Protein AF-A0A530LJX9-F1 (afdb_monomer_lite)

Sequence (49 aa):
MTALTPDSARKFILDNTALTAPPHVPEIRLHLADEAHDLWQRTEDELTE

Structure (mmCIF, N/CA/C/O backbone):
data_AF-A0A530LJX9-F1
#
_entry.id   AF-A0A530LJX9-F1
#
loop_
_atom_site.group_PDB
_atom_site.id
_atom_site.type_symbol
_atom_site.label_atom_id
_atom_site.label_alt_id
_atom_site.label_comp_id
_atom_site.label_asym_id
_atom_site.label_entity_id
_atom_site.label_seq_id
_atom_site.pdbx_PDB_ins_code
_atom_site.Cartn_x
_atom_site.Cartn_y
_atom_site.Cartn_z
_atom_site.occupancy
_atom_site.B_iso_or_equiv
_atom_site.auth_seq_id
_atom_site.auth_comp_id
_atom_site.auth_asym_id
_atom_site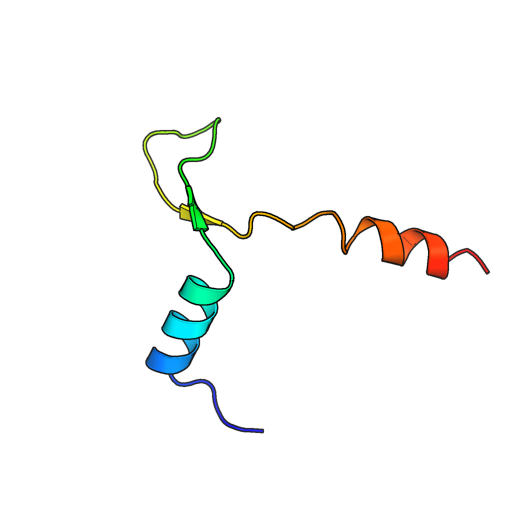.auth_atom_id
_atom_site.pdbx_PDB_model_num
ATOM 1 N N . MET A 1 1 ? 23.238 -4.498 11.711 1.00 49.41 1 MET A N 1
ATOM 2 C CA . MET A 1 1 ? 22.248 -3.745 10.913 1.00 49.41 1 MET A CA 1
ATOM 3 C C . MET A 1 1 ? 22.336 -4.252 9.487 1.00 49.41 1 MET A C 1
ATOM 5 O O . MET A 1 1 ? 23.310 -3.955 8.809 1.00 49.41 1 MET A O 1
ATOM 9 N N . THR A 1 2 ? 21.416 -5.119 9.074 1.00 67.88 2 THR A N 1
ATOM 10 C CA . THR A 1 2 ? 21.433 -5.700 7.725 1.00 67.88 2 THR A CA 1
ATOM 11 C C . THR A 1 2 ? 21.076 -4.612 6.718 1.00 67.88 2 THR A C 1
ATOM 13 O O . THR A 1 2 ? 20.074 -3.924 6.899 1.00 67.88 2 THR A O 1
ATOM 16 N N . ALA A 1 3 ? 21.906 -4.416 5.694 1.00 78.50 3 ALA A N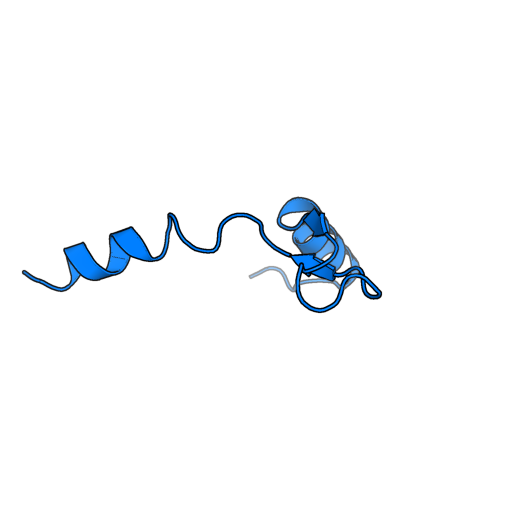 1
ATOM 17 C CA . ALA A 1 3 ? 21.640 -3.428 4.656 1.00 78.50 3 ALA A CA 1
ATOM 18 C C . ALA A 1 3 ? 20.346 -3.784 3.903 1.00 78.50 3 ALA A C 1
ATOM 20 O O . ALA A 1 3 ? 20.147 -4.941 3.526 1.00 78.50 3 ALA A O 1
ATOM 21 N N . LEU A 1 4 ? 19.474 -2.795 3.684 1.00 79.69 4 LEU A N 1
ATOM 22 C CA . LEU A 1 4 ? 18.308 -2.953 2.816 1.00 79.69 4 LEU A CA 1
ATOM 23 C C . LEU A 1 4 ? 18.788 -3.181 1.380 1.00 79.69 4 LEU A C 1
ATOM 25 O O . LEU A 1 4 ? 19.501 -2.350 0.818 1.00 79.69 4 LEU A O 1
ATOM 29 N N . THR A 1 5 ? 18.398 -4.306 0.787 1.00 90.31 5 THR A N 1
ATOM 30 C CA . THR A 1 5 ? 18.585 -4.546 -0.641 1.00 90.31 5 THR A CA 1
ATOM 31 C C . THR A 1 5 ? 17.366 -4.005 -1.393 1.00 90.31 5 THR A C 1
ATOM 33 O O . THR A 1 5 ? 16.284 -3.890 -0.815 1.00 90.31 5 THR A O 1
ATOM 36 N N . PRO A 1 6 ? 17.487 -3.679 -2.690 1.00 89.00 6 PRO A N 1
ATOM 37 C CA . PRO A 1 6 ? 16.349 -3.204 -3.480 1.00 89.00 6 PRO A CA 1
ATOM 38 C C . PRO A 1 6 ? 15.158 -4.175 -3.483 1.00 89.00 6 PRO A C 1
ATOM 40 O O . PRO A 1 6 ? 14.005 -3.749 -3.524 1.00 89.00 6 PRO A O 1
ATOM 43 N N . ASP A 1 7 ? 15.436 -5.479 -3.418 1.00 90.50 7 ASP A N 1
ATOM 44 C CA . ASP A 1 7 ? 14.416 -6.528 -3.378 1.00 90.50 7 ASP A CA 1
ATOM 45 C C . ASP A 1 7 ? 13.694 -6.572 -2.022 1.00 90.50 7 ASP A C 1
ATOM 47 O O . ASP A 1 7 ? 12.461 -6.549 -1.970 1.00 90.50 7 ASP A O 1
ATOM 51 N N . SER A 1 8 ? 14.444 -6.510 -0.912 1.00 90.56 8 SER A N 1
ATOM 52 C CA . SER A 1 8 ? 13.841 -6.477 0.424 1.00 90.56 8 SER A CA 1
ATOM 53 C C . SER A 1 8 ? 13.072 -5.179 0.678 1.00 90.56 8 SER A C 1
ATOM 55 O O . SER A 1 8 ? 12.006 -5.215 1.292 1.00 90.56 8 SER A O 1
ATOM 57 N N . ALA A 1 9 ? 13.545 -4.054 0.133 1.00 88.06 9 ALA A N 1
ATOM 58 C CA . ALA A 1 9 ? 12.840 -2.774 0.164 1.00 88.06 9 ALA A CA 1
ATOM 59 C C . ALA A 1 9 ? 11.506 -2.840 -0.592 1.00 88.06 9 ALA A C 1
ATOM 61 O O . ALA A 1 9 ? 10.475 -2.418 -0.071 1.00 88.06 9 ALA A O 1
ATOM 62 N N . ARG A 1 10 ? 11.501 -3.414 -1.802 1.00 90.25 10 ARG A N 1
ATOM 63 C CA . ARG A 1 10 ? 10.272 -3.598 -2.586 1.00 90.25 10 ARG A CA 1
ATOM 64 C C . ARG A 1 10 ? 9.272 -4.474 -1.8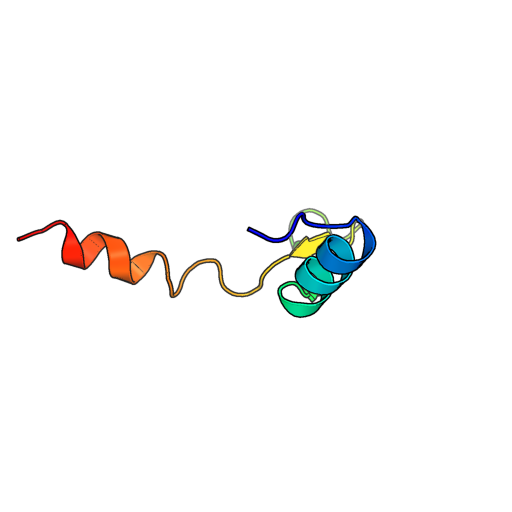42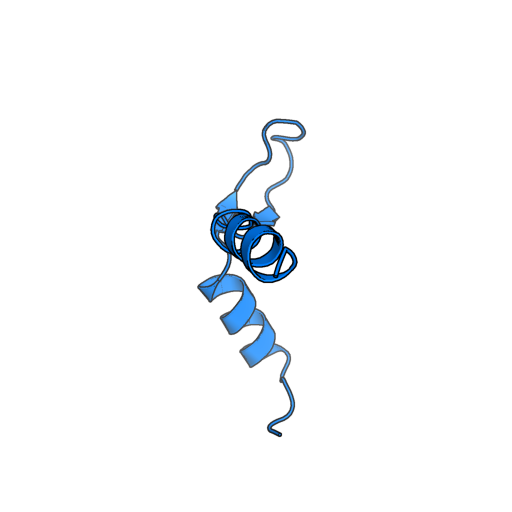 1.00 90.25 10 ARG A C 1
ATOM 66 O O . ARG A 1 10 ? 8.099 -4.118 -1.780 1.00 90.25 10 ARG A O 1
ATOM 73 N N . LYS A 1 11 ? 9.725 -5.596 -1.277 1.00 88.44 11 LYS A N 1
ATOM 74 C CA . LYS A 1 11 ? 8.863 -6.493 -0.502 1.00 88.44 11 LYS A CA 1
ATOM 75 C C . LYS A 1 11 ? 8.252 -5.771 0.699 1.00 88.44 11 LYS A C 1
ATOM 77 O O . LYS A 1 11 ? 7.052 -5.874 0.890 1.00 88.44 11 LYS A O 1
ATOM 82 N N . PHE A 1 12 ? 9.048 -5.004 1.443 1.00 86.69 12 PHE A N 1
ATOM 83 C CA . PHE A 1 12 ? 8.570 -4.211 2.576 1.00 86.69 12 PHE A CA 1
ATOM 84 C C . PHE A 1 12 ? 7.488 -3.198 2.171 1.00 86.69 12 PHE A C 1
ATOM 86 O O . PHE A 1 12 ? 6.447 -3.133 2.820 1.00 86.69 12 PHE A O 1
ATOM 93 N N . ILE A 1 13 ? 7.696 -2.456 1.076 1.00 87.62 13 ILE A N 1
ATOM 94 C CA . ILE A 1 13 ? 6.705 -1.497 0.562 1.00 87.62 13 ILE A CA 1
ATOM 95 C C . ILE A 1 13 ? 5.404 -2.222 0.213 1.00 87.62 13 ILE A C 1
ATOM 97 O O . ILE A 1 13 ? 4.348 -1.806 0.665 1.00 87.62 13 ILE A O 1
ATOM 101 N N . LEU A 1 14 ? 5.466 -3.324 -0.539 1.00 88.12 14 LEU A N 1
ATOM 102 C CA . LEU A 1 14 ? 4.270 -4.078 -0.935 1.00 88.12 14 LEU A CA 1
ATOM 103 C C . LEU A 1 14 ? 3.519 -4.701 0.251 1.00 88.12 14 LEU A C 1
ATOM 105 O O . LEU A 1 14 ? 2.307 -4.849 0.178 1.00 88.12 14 LEU A O 1
ATOM 109 N N . ASP A 1 15 ? 4.233 -5.078 1.310 1.00 87.19 15 ASP A N 1
ATOM 110 C CA . ASP A 1 15 ? 3.661 -5.707 2.506 1.00 87.19 15 ASP A CA 1
ATOM 111 C C . ASP A 1 15 ? 2.943 -4.690 3.411 1.00 87.19 15 ASP A C 1
ATOM 113 O O . ASP A 1 15 ? 1.953 -5.019 4.051 1.00 87.19 15 ASP A O 1
ATOM 117 N N . ASN A 1 16 ? 3.411 -3.435 3.420 1.00 84.56 16 ASN A N 1
ATOM 118 C CA . ASN A 1 16 ? 2.912 -2.376 4.307 1.00 84.56 16 ASN A CA 1
ATOM 119 C C . ASN A 1 16 ? 2.069 -1.311 3.583 1.00 84.56 16 ASN A C 1
ATOM 121 O O . ASN A 1 16 ? 1.638 -0.340 4.201 1.00 84.56 16 ASN A O 1
ATOM 125 N N . THR A 1 17 ? 1.859 -1.438 2.270 1.00 88.44 17 THR A N 1
ATOM 126 C CA . THR A 1 17 ? 1.091 -0.465 1.481 1.00 88.44 17 THR A CA 1
ATOM 127 C C . THR A 1 17 ? 0.144 -1.156 0.512 1.00 88.44 17 THR A C 1
ATOM 129 O O . THR A 1 17 ? 0.479 -2.166 -0.107 1.00 88.44 17 THR A O 1
ATOM 132 N N . ALA A 1 18 ? -1.030 -0.568 0.314 1.00 88.31 18 ALA A N 1
ATOM 133 C CA . ALA A 1 18 ? -2.002 -1.008 -0.670 1.00 88.31 18 ALA A CA 1
ATOM 134 C C . ALA A 1 18 ? -1.928 -0.124 -1.920 1.00 88.31 18 ALA A C 1
ATOM 136 O O . ALA A 1 18 ? -1.731 1.089 -1.845 1.00 88.31 18 ALA A O 1
ATOM 137 N N . LEU A 1 19 ? -2.096 -0.731 -3.097 1.00 89.88 19 LEU A N 1
ATOM 138 C CA . LEU A 1 19 ? -2.222 0.028 -4.336 1.00 89.88 19 LEU A CA 1
ATOM 139 C C . LEU A 1 19 ? -3.627 0.636 -4.407 1.00 89.88 19 LEU A C 1
ATOM 141 O O . LEU A 1 19 ? -4.599 -0.080 -4.641 1.00 89.88 19 LEU A O 1
ATOM 145 N N . THR A 1 20 ? -3.728 1.950 -4.245 1.00 87.75 20 THR A N 1
ATOM 146 C CA . THR A 1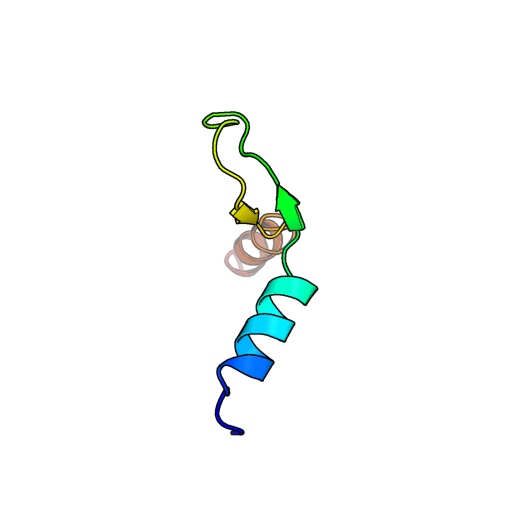 20 ? -4.999 2.678 -4.278 1.00 87.75 20 THR A CA 1
ATOM 147 C C . THR A 1 20 ? -4.917 3.892 -5.202 1.00 87.75 20 THR A C 1
ATOM 149 O O . THR A 1 20 ? -3.831 4.386 -5.522 1.00 87.75 20 THR A O 1
ATOM 152 N N . ALA A 1 21 ? -6.074 4.340 -5.683 1.00 87.44 21 ALA A N 1
ATOM 153 C CA . ALA A 1 21 ? -6.210 5.559 -6.468 1.00 87.44 21 ALA A CA 1
ATOM 154 C C . ALA A 1 21 ? -6.702 6.679 -5.533 1.00 87.44 21 ALA A C 1
ATOM 156 O O . ALA A 1 21 ? -7.809 6.565 -5.000 1.00 87.44 21 ALA A O 1
ATOM 157 N N . PRO A 1 22 ? -5.905 7.736 -5.289 1.00 82.69 22 PRO A N 1
ATOM 158 C CA . PRO A 1 22 ? -6.315 8.833 -4.424 1.00 82.69 22 PRO A CA 1
ATOM 159 C C . PRO A 1 22 ? -7.587 9.519 -4.947 1.00 82.69 22 PRO A C 1
ATOM 161 O O . PRO A 1 22 ? -7.712 9.731 -6.154 1.00 82.69 22 PRO A O 1
ATOM 164 N N . PRO A 1 23 ? -8.497 9.967 -4.064 1.00 82.75 23 PRO A N 1
ATOM 165 C CA . PRO A 1 23 ? -9.772 10.566 -4.472 1.00 82.75 23 PRO A CA 1
ATOM 166 C C . PRO A 1 23 ? -9.612 11.861 -5.284 1.00 82.75 23 PRO A C 1
ATOM 168 O O . PRO A 1 23 ? -10.469 12.188 -6.097 1.00 82.75 23 PRO A O 1
ATOM 171 N N . HIS A 1 24 ? -8.514 12.596 -5.084 1.00 82.69 24 HIS A N 1
ATOM 172 C CA . HIS A 1 24 ? -8.232 13.847 -5.793 1.00 82.69 24 HIS A CA 1
ATOM 173 C C . HIS A 1 24 ? -7.524 13.653 -7.140 1.00 82.69 24 HIS A C 1
ATOM 175 O O . HIS A 1 24 ? -7.479 14.598 -7.924 1.00 82.69 24 HIS A O 1
ATOM 181 N N . VAL A 1 25 ? -6.957 12.467 -7.394 1.00 90.81 25 VAL A N 1
ATOM 182 C CA . VAL A 1 25 ? -6.246 12.133 -8.640 1.00 90.81 25 VAL A CA 1
ATOM 183 C C . VAL A 1 25 ? -6.475 10.647 -8.968 1.00 90.81 25 VAL A C 1
ATOM 185 O O . VAL A 1 25 ? -5.579 9.820 -8.772 1.00 90.81 25 VAL A O 1
ATOM 188 N N . PRO A 1 26 ? -7.682 10.267 -9.421 1.00 85.25 26 PRO A N 1
ATOM 189 C CA . PRO A 1 26 ? -8.023 8.872 -9.705 1.00 85.25 26 PRO A CA 1
ATOM 190 C C . PRO A 1 26 ? -7.255 8.274 -10.898 1.00 85.25 26 PRO A C 1
ATOM 192 O O . PRO A 1 26 ? -7.258 7.058 -11.093 1.00 85.25 26 PRO A O 1
ATOM 195 N N . GLU A 1 27 ? -6.593 9.102 -11.706 1.00 92.25 27 GLU A N 1
ATOM 196 C CA . GLU A 1 27 ? -5.821 8.696 -12.882 1.00 92.25 27 GLU A CA 1
ATOM 197 C C . GLU A 1 27 ? -4.491 8.019 -12.524 1.00 92.25 27 GLU A C 1
ATOM 199 O O . GLU A 1 27 ? -3.902 7.330 -13.363 1.00 92.25 27 GLU A O 1
ATOM 204 N N . ILE A 1 28 ? -4.013 8.191 -11.285 1.00 90.56 28 ILE A N 1
ATOM 205 C CA . ILE A 1 28 ? -2.771 7.584 -10.800 1.00 90.56 28 ILE A CA 1
ATOM 206 C C . ILE A 1 28 ? -3.054 6.561 -9.703 1.00 90.56 28 ILE A C 1
ATOM 208 O O . ILE A 1 28 ? -3.881 6.760 -8.819 1.00 90.56 28 ILE A O 1
ATOM 212 N N . ARG A 1 29 ? -2.319 5.449 -9.748 1.00 89.44 29 ARG A N 1
ATOM 213 C CA . ARG A 1 29 ? -2.339 4.422 -8.704 1.00 89.44 29 ARG A CA 1
ATOM 214 C C . ARG A 1 29 ? -1.034 4.487 -7.935 1.00 89.44 29 ARG A C 1
ATOM 216 O O . ARG A 1 29 ? 0.035 4.398 -8.540 1.00 89.44 29 ARG A O 1
ATOM 223 N N . LEU A 1 30 ? -1.129 4.643 -6.622 1.00 89.00 30 LEU A N 1
ATOM 224 C CA . LEU A 1 30 ? 0.012 4.758 -5.724 1.00 89.00 30 LEU A CA 1
ATOM 225 C C . LEU A 1 30 ? -0.073 3.692 -4.636 1.00 89.00 30 LEU A C 1
ATOM 227 O O . LEU A 1 30 ? -1.155 3.288 -4.220 1.00 89.00 30 LEU A O 1
ATOM 231 N N . HIS A 1 31 ? 1.092 3.238 -4.193 1.00 88.44 31 HIS A N 1
ATOM 232 C CA . HIS A 1 31 ? 1.230 2.401 -3.012 1.00 88.44 31 HIS A CA 1
ATOM 233 C C . HIS A 1 31 ? 1.113 3.291 -1.774 1.00 88.44 31 HIS A C 1
ATOM 235 O O . HIS A 1 31 ? 2.070 3.984 -1.430 1.00 88.44 31 HIS A O 1
ATOM 241 N N . LEU A 1 32 ? -0.065 3.316 -1.150 1.00 84.06 32 LEU A N 1
ATOM 242 C CA . LEU A 1 32 ? -0.338 4.101 0.053 1.00 84.06 32 LEU A CA 1
ATOM 243 C C . LEU A 1 32 ? -0.531 3.164 1.247 1.00 84.06 32 LEU A C 1
ATOM 245 O O . LEU A 1 32 ? -1.174 2.123 1.130 1.00 84.06 32 LEU A O 1
ATOM 249 N N . ALA A 1 33 ? 0.041 3.522 2.393 1.00 83.88 33 ALA A N 1
ATOM 250 C CA . ALA A 1 33 ? -0.312 2.889 3.658 1.00 83.88 33 ALA A CA 1
ATOM 251 C C . ALA A 1 33 ? -1.707 3.384 4.075 1.00 83.88 33 ALA A C 1
ATOM 253 O O . ALA A 1 33 ? -1.953 4.589 4.048 1.00 83.88 33 ALA A O 1
ATOM 254 N N . ASP A 1 34 ? -2.610 2.462 4.410 1.00 65.50 34 ASP A N 1
ATOM 255 C CA . ASP A 1 34 ? -4.001 2.768 4.784 1.00 65.50 34 ASP A CA 1
ATOM 256 C C . ASP A 1 34 ? -4.071 3.467 6.160 1.00 65.50 34 ASP A C 1
ATOM 258 O O . ASP A 1 34 ? -4.804 4.435 6.347 1.00 65.50 34 ASP A O 1
ATOM 262 N N . GLU A 1 35 ? -3.203 3.061 7.095 1.00 60.44 35 GLU A N 1
ATOM 263 C CA . GLU A 1 35 ? -3.117 3.606 8.453 1.00 60.44 35 GLU A CA 1
ATOM 264 C C . GLU A 1 35 ? -1.925 4.560 8.616 1.00 60.44 35 GLU A C 1
ATOM 266 O O . GLU A 1 35 ? -0.828 4.173 9.017 1.00 60.44 35 GLU A O 1
ATOM 271 N N . ALA A 1 36 ? -2.148 5.848 8.356 1.00 57.59 36 ALA A N 1
ATOM 272 C CA . ALA A 1 36 ? -1.260 6.914 8.831 1.00 57.59 36 ALA A CA 1
ATOM 273 C C . ALA A 1 36 ? -1.808 7.647 10.074 1.00 57.59 36 ALA A C 1
ATOM 275 O O . ALA A 1 36 ? -1.261 8.687 10.437 1.00 57.59 36 ALA A O 1
ATOM 276 N N . HIS A 1 37 ? -2.876 7.157 10.725 1.00 53.47 37 HIS A N 1
ATOM 277 C CA . HIS A 1 37 ? -3.565 7.937 11.765 1.00 53.47 37 HIS A CA 1
ATOM 278 C C . HIS A 1 37 ? -3.733 7.272 13.139 1.00 53.47 37 HIS A C 1
ATOM 280 O O . HIS A 1 37 ? -3.593 7.979 14.135 1.00 53.47 37 HIS A O 1
ATOM 286 N N . ASP A 1 38 ? -3.902 5.950 13.253 1.00 48.62 38 ASP A N 1
ATOM 287 C CA . ASP A 1 38 ? -4.053 5.321 14.583 1.00 48.62 38 ASP A CA 1
ATOM 288 C C . ASP A 1 38 ? -2.777 5.407 15.446 1.00 48.62 38 ASP A C 1
ATOM 290 O O . ASP A 1 38 ? -2.829 5.457 16.676 1.00 48.62 38 ASP A O 1
ATOM 294 N N . LEU A 1 39 ? -1.608 5.517 14.808 1.00 47.34 39 LEU A N 1
ATOM 295 C CA . LEU A 1 39 ? -0.319 5.709 15.483 1.00 47.34 39 LEU A CA 1
ATOM 296 C C . LEU A 1 39 ? 0.060 7.181 1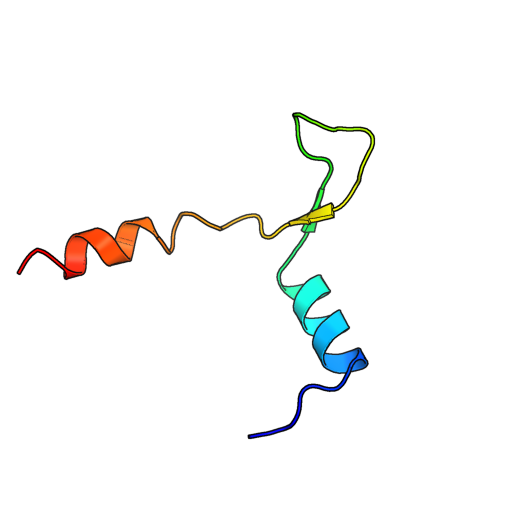5.717 1.00 47.34 39 LEU A C 1
ATOM 298 O O . LEU A 1 39 ? 0.927 7.436 16.545 1.00 47.34 39 LEU A O 1
ATOM 302 N N . TRP A 1 40 ? -0.574 8.150 15.045 1.00 54.91 40 TRP A N 1
ATOM 303 C CA . TRP A 1 40 ? -0.297 9.581 15.264 1.00 54.91 40 TRP A CA 1
ATOM 304 C C . TRP A 1 40 ? -1.175 10.203 16.356 1.00 54.91 40 TRP A C 1
ATOM 306 O O . TRP A 1 40 ? -0.732 11.146 17.003 1.00 54.91 40 TRP A O 1
ATOM 316 N N . GLN A 1 41 ? -2.357 9.642 16.639 1.00 50.56 41 GLN A N 1
ATOM 317 C CA . GLN A 1 41 ? -3.196 10.091 17.759 1.00 50.56 41 GLN A CA 1
ATOM 318 C C . GLN A 1 41 ? -2.662 9.682 19.141 1.00 50.56 41 GLN A C 1
ATOM 320 O O . GLN A 1 41 ? -2.968 10.344 20.127 1.00 50.56 41 GLN A O 1
ATOM 325 N N . ARG A 1 42 ? -1.852 8.619 19.240 1.00 52.97 42 ARG A N 1
ATOM 326 C CA . ARG A 1 42 ? -1.302 8.166 20.533 1.00 52.97 42 ARG A CA 1
ATOM 327 C C . ARG A 1 42 ? -0.084 8.968 21.000 1.00 52.97 42 ARG A C 1
ATOM 329 O O . ARG A 1 42 ? 0.190 8.977 22.192 1.00 52.97 42 ARG A O 1
ATOM 336 N N . THR A 1 43 ? 0.624 9.655 20.101 1.00 53.53 43 THR A N 1
ATOM 337 C CA . THR A 1 43 ? 1.840 10.410 20.456 1.00 53.53 43 THR A CA 1
ATOM 338 C C . THR A 1 43 ? 1.564 11.829 20.966 1.00 53.53 43 THR A C 1
ATOM 340 O O . THR A 1 43 ? 2.468 12.434 21.530 1.00 53.53 43 THR A O 1
ATOM 343 N N . GLU A 1 44 ? 0.352 12.377 20.793 1.00 55.97 44 GLU A N 1
ATOM 344 C CA . GLU A 1 44 ? -0.006 13.678 21.393 1.00 55.97 44 GLU A CA 1
ATOM 345 C C . GLU A 1 44 ? -0.423 13.556 22.870 1.00 55.97 44 GLU A C 1
ATOM 347 O O . GLU A 1 44 ? -0.165 14.469 23.652 1.00 55.97 44 GLU A O 1
ATOM 352 N N . ASP A 1 45 ? -0.996 12.418 23.278 1.00 55.47 45 ASP A N 1
ATOM 353 C CA . ASP A 1 45 ? -1.439 12.191 24.664 1.00 55.47 45 ASP A CA 1
ATOM 354 C C . ASP A 1 45 ? -0.257 11.893 25.616 1.00 55.47 45 ASP A C 1
ATOM 356 O O . ASP A 1 45 ? -0.282 12.297 26.771 1.00 55.47 45 ASP A O 1
ATOM 360 N N . GLU A 1 46 ? 0.842 11.298 25.122 1.00 55.75 46 GLU A N 1
ATOM 361 C CA . GLU A 1 46 ? 2.067 11.046 25.916 1.00 55.75 46 GLU A CA 1
ATOM 362 C C . GLU A 1 46 ? 2.989 12.272 26.090 1.00 55.75 46 GLU A C 1
ATOM 364 O O . GLU A 1 46 ? 3.985 12.194 26.807 1.00 55.75 46 GLU A O 1
ATOM 369 N N . LEU A 1 47 ? 2.696 13.411 25.450 1.00 60.84 47 LEU A N 1
ATOM 370 C CA . LEU A 1 47 ? 3.488 14.647 25.580 1.00 60.84 47 LEU A CA 1
ATOM 371 C C . LEU A 1 47 ? 2.865 15.685 26.537 1.00 60.84 47 LEU A C 1
ATOM 373 O O . LEU A 1 47 ? 3.411 16.783 26.665 1.00 60.84 47 LEU A O 1
ATOM 377 N N . THR A 1 48 ? 1.754 15.353 27.212 1.00 53.34 48 THR A N 1
ATOM 378 C CA . THR A 1 48 ? 1.039 16.251 28.148 1.00 53.34 48 THR A CA 1
ATOM 379 C C . THR A 1 48 ? 1.156 15.826 29.627 1.00 53.34 48 THR A C 1
ATOM 381 O O . THR A 1 48 ? 0.302 16.183 30.437 1.00 53.34 48 THR A O 1
ATOM 384 N N . GLU A 1 49 ? 2.230 15.131 30.023 1.00 49.91 49 GLU A N 1
ATOM 385 C CA . GLU A 1 49 ? 2.616 14.967 31.444 1.00 49.91 49 GLU A CA 1
ATOM 386 C C . GLU A 1 49 ? 4.056 15.423 31.725 1.00 49.91 49 GLU A C 1
ATOM 388 O O . GLU A 1 49 ? 4.969 15.088 30.935 1.00 49.91 49 GLU A O 1
#

Radius of gyration: 15.57 Å; chains: 1; bounding box: 32×23×44 Å

Secondary structure (DSSP, 8-state):
-PPPPHHHHHHHHHHH-EEE--TT-TT--EEE-S-SSTTTSHHHHTT--

pLDDT: mean 75.44, std 16.0, range [47.34, 92.25]

Foldseek 3Di:
DDDDDPVNVVVVLPVQFDFAQDPVGNVDTDGHGPDPDPVVVVVVVVVPD